Protein AF-A0A2K0WFS9-F1 (afdb_monomer)

Organism: Gibberella nygamai (NCBI:txid42673)

InterPro domains:
  IPR007568 RTA-like protein [PF04479] (52-104)
  IPR007568 RTA-like protein [PTHR31465] (10-104)

pLDDT: mean 75.79, std 12.0, range [36.53, 90.5]

Structure (mmCIF, N/CA/C/O backbone):
data_AF-A0A2K0WFS9-F1
#
_entry.id   AF-A0A2K0WFS9-F1
#
loop_
_atom_site.group_PDB
_atom_site.id
_atom_site.type_symbol
_atom_site.label_atom_id
_atom_site.label_alt_id
_atom_site.label_comp_id
_atom_site.label_asym_id
_atom_site.label_entity_id
_atom_site.label_seq_id
_atom_site.pdbx_PDB_ins_code
_atom_site.Cartn_x
_atom_site.Cartn_y
_atom_site.Cartn_z
_atom_site.occupancy
_atom_site.B_iso_or_equiv
_atom_site.auth_seq_id
_atom_site.auth_comp_id
_atom_site.auth_asym_id
_atom_site.auth_atom_id
_atom_site.pdbx_PDB_model_num
ATOM 1 N N . MET A 1 1 ? 27.603 10.281 -5.005 1.00 36.53 1 MET A N 1
ATOM 2 C CA . MET A 1 1 ? 26.957 8.985 -4.703 1.00 36.53 1 MET A CA 1
ATOM 3 C C . MET A 1 1 ? 25.705 8.880 -5.570 1.00 36.53 1 MET A C 1
ATOM 5 O O . MET A 1 1 ? 24.614 9.203 -5.125 1.00 36.53 1 MET A O 1
ATOM 9 N N . GLY A 1 2 ? 25.901 8.609 -6.865 1.00 46.25 2 GLY A N 1
ATOM 10 C CA . GLY A 1 2 ? 24.849 8.648 -7.883 1.00 46.25 2 GLY A CA 1
ATOM 11 C C . GLY A 1 2 ? 24.326 7.247 -8.163 1.00 46.25 2 GLY A C 1
ATOM 12 O O . GLY A 1 2 ? 25.081 6.400 -8.623 1.00 46.25 2 GLY A O 1
ATOM 13 N N . LEU A 1 3 ? 23.038 7.015 -7.910 1.00 53.56 3 LEU A N 1
ATOM 14 C CA . LEU A 1 3 ? 22.329 5.773 -8.267 1.00 53.56 3 LEU A CA 1
ATOM 15 C C . LEU A 1 3 ? 22.052 5.656 -9.777 1.00 53.56 3 LEU A C 1
ATOM 17 O O . LEU A 1 3 ? 21.274 4.817 -10.211 1.00 53.56 3 LEU A O 1
ATOM 21 N N . VAL A 1 4 ? 22.655 6.541 -10.565 1.00 55.31 4 VAL A N 1
ATOM 22 C CA . VAL A 1 4 ? 22.454 6.687 -11.997 1.00 55.31 4 VAL A CA 1
ATOM 23 C C . VAL A 1 4 ? 23.822 6.511 -1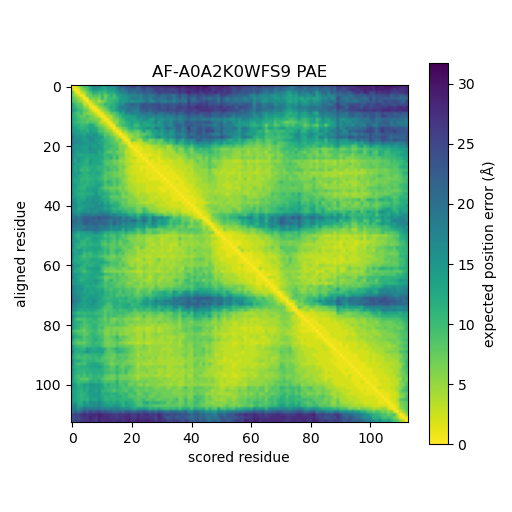2.635 1.00 55.31 4 VAL A C 1
ATOM 25 O O . VAL A 1 4 ? 24.716 7.332 -12.419 1.00 55.31 4 VAL A O 1
ATOM 28 N N . GLN A 1 5 ? 24.007 5.400 -13.342 1.00 58.44 5 GLN A N 1
ATOM 29 C CA . GLN A 1 5 ? 25.212 5.159 -14.129 1.00 58.44 5 GLN A CA 1
ATOM 30 C C . GLN A 1 5 ? 24.981 5.746 -15.522 1.00 58.44 5 GLN A C 1
ATOM 32 O O . GLN A 1 5 ? 23.951 5.497 -16.154 1.00 58.44 5 GLN A O 1
ATOM 37 N N . PHE A 1 6 ? 25.916 6.581 -15.965 1.00 56.94 6 PHE A N 1
ATOM 38 C CA . PHE A 1 6 ? 25.925 7.132 -17.313 1.00 56.94 6 PHE A CA 1
ATOM 39 C C . PHE A 1 6 ? 26.895 6.289 -18.131 1.00 56.94 6 PHE A C 1
ATOM 41 O O . PHE A 1 6 ? 28.104 6.388 -17.937 1.00 56.94 6 PHE A O 1
ATOM 48 N N . GLU A 1 7 ? 26.363 5.452 -19.014 1.00 56.84 7 GLU A N 1
ATOM 49 C CA . GLU A 1 7 ? 27.151 4.652 -19.952 1.00 56.84 7 GLU A CA 1
ATOM 50 C C . GLU A 1 7 ? 26.752 5.096 -21.367 1.00 56.84 7 GLU A C 1
ATOM 52 O O . GLU A 1 7 ? 25.561 5.175 -21.682 1.00 56.84 7 GLU A O 1
ATOM 57 N N . ASP A 1 8 ? 27.729 5.516 -22.178 1.00 55.31 8 ASP A N 1
ATOM 58 C CA . ASP A 1 8 ? 27.556 5.967 -23.572 1.00 55.31 8 ASP A CA 1
ATOM 59 C C . ASP A 1 8 ? 26.381 6.941 -23.819 1.00 55.31 8 ASP A C 1
ATOM 61 O O . ASP A 1 8 ? 25.540 6.753 -24.702 1.00 55.31 8 ASP A O 1
ATOM 65 N N . GLY A 1 9 ? 26.286 8.001 -23.006 1.00 57.31 9 GLY A N 1
ATOM 66 C CA . GLY A 1 9 ? 25.278 9.059 -23.177 1.00 57.31 9 GLY A CA 1
ATOM 67 C C . GLY A 1 9 ? 23.834 8.631 -22.879 1.00 57.31 9 GLY A C 1
ATOM 68 O O . GLY A 1 9 ? 22.904 9.395 -23.148 1.00 57.31 9 GLY A O 1
ATOM 69 N N . LYS A 1 10 ? 23.626 7.435 -22.310 1.00 53.91 10 LYS A N 1
ATOM 70 C CA . LYS A 1 10 ? 22.319 6.922 -21.883 1.00 53.91 10 LYS A CA 1
ATOM 71 C C . LYS A 1 10 ? 22.262 6.784 -20.365 1.00 53.91 10 LYS A C 1
ATOM 73 O O . LYS A 1 10 ? 23.238 6.443 -19.701 1.00 53.91 10 LYS A O 1
ATOM 78 N N . VAL A 1 11 ? 21.091 7.093 -19.816 1.00 57.53 11 VAL A N 1
ATOM 79 C CA . VAL A 1 11 ? 20.832 7.073 -18.376 1.00 57.53 11 VAL A CA 1
ATOM 80 C C . VAL A 1 11 ? 20.343 5.676 -17.989 1.00 57.53 11 VAL A C 1
ATOM 82 O O . VAL A 1 11 ? 19.177 5.352 -18.207 1.00 57.53 11 VAL A O 1
ATOM 85 N N . LEU A 1 12 ? 21.228 4.843 -17.433 1.00 57.34 12 LEU A N 1
ATOM 86 C CA . LEU A 1 12 ? 20.870 3.518 -16.925 1.00 57.34 12 LEU A CA 1
ATOM 87 C C . LEU A 1 12 ? 20.327 3.640 -15.497 1.00 57.34 12 LEU A C 1
ATOM 89 O O . LEU A 1 12 ? 21.067 3.869 -14.540 1.00 57.34 12 LEU A O 1
ATOM 93 N N . TYR A 1 13 ? 19.009 3.474 -15.364 1.00 61.12 13 TYR A N 1
ATOM 94 C CA . TYR A 1 13 ? 18.317 3.439 -14.070 1.00 61.12 13 TYR A CA 1
ATOM 95 C C . TYR A 1 13 ? 18.371 2.057 -13.398 1.00 61.12 13 TYR A C 1
ATOM 97 O O . TYR A 1 13 ? 18.151 1.954 -12.194 1.00 61.12 13 TYR A O 1
ATOM 105 N N . TYR A 1 14 ? 18.659 0.999 -14.162 1.00 59.34 14 TYR A N 1
ATOM 106 C CA . TYR A 1 14 ? 18.756 -0.379 -13.677 1.00 59.34 14 TYR A CA 1
ATOM 107 C C . TYR A 1 14 ? 20.064 -1.024 -14.175 1.00 59.34 14 TYR A C 1
ATOM 109 O O . TYR A 1 14 ? 20.185 -1.264 -15.373 1.00 59.34 14 TYR A O 1
ATOM 117 N N . PRO A 1 15 ? 21.028 -1.349 -13.291 1.00 56.97 15 PRO A N 1
ATOM 118 C CA . PRO A 1 15 ? 22.253 -2.077 -13.655 1.00 56.97 15 PRO A CA 1
ATOM 119 C C . PRO A 1 15 ? 22.059 -3.593 -13.874 1.00 56.97 15 PRO A C 1
ATOM 121 O O . PRO A 1 15 ? 23.032 -4.342 -13.909 1.00 56.97 15 PRO A O 1
ATOM 124 N N . TYR A 1 16 ? 20.818 -4.083 -13.954 1.00 56.66 16 TYR A N 1
ATOM 125 C CA . TYR A 1 16 ? 20.496 -5.514 -13.993 1.00 56.66 16 TYR A CA 1
ATOM 126 C C . TYR A 1 16 ? 19.243 -5.744 -14.839 1.00 56.66 16 TYR A C 1
ATOM 128 O O . TYR A 1 16 ? 18.328 -4.926 -14.807 1.00 56.66 16 TYR A O 1
ATOM 136 N N . THR A 1 17 ? 19.165 -6.874 -15.545 1.00 58.06 17 THR A N 1
ATOM 137 C CA . THR A 1 17 ? 17.936 -7.324 -16.215 1.00 58.06 17 THR A CA 1
ATOM 138 C C . THR A 1 17 ? 16.958 -7.857 -15.160 1.00 58.06 17 THR A C 1
ATOM 140 O O . THR A 1 17 ? 17.222 -8.920 -14.586 1.00 58.06 17 THR A O 1
ATOM 143 N N . PRO A 1 18 ? 15.860 -7.150 -14.840 1.00 62.19 18 PRO A N 1
ATOM 144 C CA . PRO A 1 18 ? 14.922 -7.613 -13.824 1.00 62.19 18 PRO A CA 1
ATOM 145 C C . PRO A 1 18 ? 14.249 -8.922 -14.263 1.00 62.19 18 PRO A C 1
ATOM 147 O O . PRO A 1 18 ? 13.814 -9.065 -15.406 1.00 62.19 18 PRO A O 1
ATOM 150 N N . SER A 1 19 ? 14.174 -9.890 -13.345 1.00 69.44 19 SER A N 1
ATOM 151 C CA . SER A 1 19 ? 13.452 -11.145 -13.569 1.00 69.44 19 SER A CA 1
ATOM 152 C C . SER A 1 19 ? 11.952 -10.895 -13.457 1.00 69.44 19 SER A C 1
ATOM 154 O O . SER A 1 19 ? 11.414 -10.756 -12.356 1.00 69.44 19 SER A O 1
ATOM 156 N N . SER A 1 20 ? 11.275 -10.884 -14.603 1.00 69.38 20 SER A N 1
ATOM 157 C CA . SER A 1 20 ? 9.826 -10.690 -14.695 1.00 69.38 20 SER A CA 1
ATOM 158 C C . SER A 1 20 ? 9.045 -11.697 -13.843 1.00 69.38 20 SER A C 1
ATOM 160 O O . SER A 1 20 ? 8.041 -11.341 -13.230 1.00 69.38 20 SER A O 1
ATOM 162 N N . ALA A 1 21 ? 9.531 -12.937 -13.728 1.00 76.25 21 ALA A N 1
ATOM 163 C CA . ALA A 1 21 ? 8.890 -13.987 -12.938 1.00 76.25 21 ALA A CA 1
ATOM 164 C C . ALA A 1 21 ? 8.818 -13.654 -11.436 1.00 76.25 21 ALA A C 1
ATOM 166 O O . ALA A 1 21 ? 7.796 -13.906 -10.796 1.00 76.25 21 ALA A O 1
ATOM 167 N N . ALA A 1 22 ? 9.875 -13.059 -10.873 1.00 75.50 22 ALA A N 1
ATOM 168 C CA . ALA A 1 22 ? 9.891 -12.669 -9.465 1.00 75.50 22 ALA A CA 1
ATOM 169 C C . ALA A 1 22 ? 8.924 -11.505 -9.202 1.00 75.50 22 ALA A C 1
ATOM 171 O O . ALA A 1 22 ? 8.182 -11.528 -8.220 1.00 75.50 22 ALA A O 1
ATOM 172 N N . ASP A 1 23 ? 8.885 -10.524 -10.105 1.00 75.00 23 ASP A N 1
ATOM 173 C CA . ASP A 1 23 ? 8.046 -9.332 -9.963 1.00 75.00 23 ASP A CA 1
ATOM 174 C C . ASP A 1 23 ? 6.550 -9.688 -9.959 1.00 75.00 23 ASP A C 1
ATOM 176 O O . ASP A 1 23 ? 5.807 -9.237 -9.083 1.00 75.00 23 ASP A O 1
ATOM 180 N N . TYR A 1 24 ? 6.113 -10.571 -10.866 1.00 78.75 24 TYR A N 1
ATO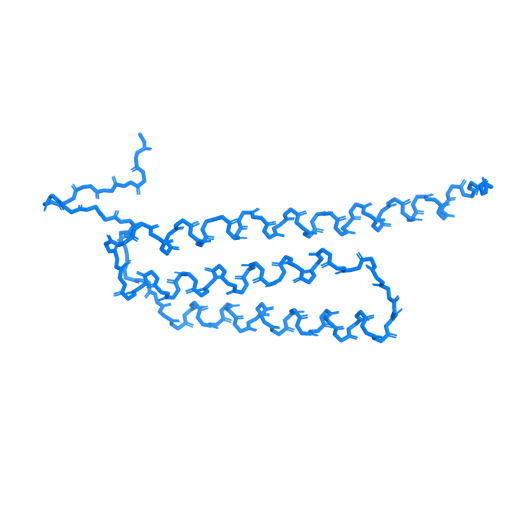M 181 C CA . TYR A 1 24 ? 4.737 -11.079 -10.877 1.00 78.75 24 TYR A CA 1
ATOM 182 C C . TYR A 1 24 ? 4.413 -11.948 -9.655 1.00 78.75 24 TYR A C 1
ATOM 184 O O . TYR A 1 24 ? 3.290 -11.889 -9.150 1.00 78.75 24 TYR A O 1
ATOM 192 N N . GLY A 1 25 ? 5.383 -12.719 -9.149 1.00 85.44 25 GLY A N 1
ATOM 193 C CA . GLY A 1 25 ? 5.214 -13.522 -7.937 1.00 85.44 25 GLY A CA 1
ATOM 194 C C . GLY A 1 25 ? 4.914 -12.659 -6.710 1.00 85.44 25 GLY A C 1
ATOM 195 O O . GLY A 1 25 ? 3.921 -12.885 -6.016 1.00 85.44 25 GLY A O 1
ATOM 196 N N . PHE A 1 26 ? 5.716 -11.617 -6.477 1.00 80.44 26 PHE A N 1
ATOM 197 C CA . PHE A 1 26 ? 5.470 -10.683 -5.376 1.00 80.44 26 PHE A CA 1
ATOM 198 C C . PHE A 1 26 ? 4.173 -9.892 -5.572 1.00 80.44 26 PHE A C 1
ATOM 200 O O . PHE A 1 26 ? 3.393 -9.773 -4.626 1.00 80.44 26 PHE A O 1
ATOM 207 N N . MET A 1 27 ? 3.883 -9.432 -6.794 1.00 85.00 27 MET A N 1
ATOM 208 C CA . MET A 1 27 ? 2.614 -8.770 -7.116 1.00 85.00 27 MET A CA 1
ATOM 209 C C . MET A 1 27 ? 1.404 -9.646 -6.749 1.00 85.00 27 MET A C 1
ATOM 211 O O . MET A 1 27 ? 0.457 -9.155 -6.136 1.00 85.00 27 MET A O 1
ATOM 215 N N . ALA A 1 28 ? 1.441 -10.945 -7.068 1.00 85.62 28 ALA A N 1
ATOM 216 C CA . ALA A 1 28 ? 0.369 -11.880 -6.733 1.00 85.62 28 ALA A CA 1
ATOM 217 C C . ALA A 1 28 ? 0.205 -12.053 -5.215 1.00 85.62 28 ALA A C 1
ATOM 219 O O . ALA A 1 28 ? -0.917 -11.992 -4.710 1.00 85.62 28 ALA A O 1
ATOM 220 N N . CYS A 1 29 ? 1.302 -12.198 -4.466 1.00 86.44 29 CYS A N 1
ATOM 221 C CA . CYS A 1 29 ? 1.261 -12.289 -3.003 1.00 86.44 29 CYS A CA 1
ATOM 222 C C . CYS A 1 29 ? 0.625 -11.045 -2.359 1.00 86.44 29 CYS A C 1
ATOM 224 O O . CYS A 1 29 ? -0.224 -11.170 -1.468 1.00 86.44 29 CYS A O 1
ATOM 226 N N . PHE A 1 30 ? 0.983 -9.845 -2.828 1.00 84.19 30 PHE A N 1
ATOM 227 C CA . PHE A 1 30 ? 0.402 -8.593 -2.334 1.00 84.19 30 PHE A CA 1
ATOM 228 C C . PHE A 1 30 ? -1.066 -8.427 -2.733 1.00 84.19 30 PHE A C 1
ATOM 230 O O . PHE A 1 30 ? -1.881 -8.015 -1.902 1.00 84.19 30 PHE A O 1
ATOM 237 N N . ALA A 1 31 ? -1.441 -8.831 -3.948 1.00 85.31 31 ALA A N 1
ATOM 238 C CA . ALA A 1 31 ? -2.831 -8.832 -4.389 1.00 85.31 31 ALA A CA 1
ATOM 239 C C . ALA A 1 31 ? -3.697 -9.778 -3.538 1.00 85.31 31 ALA A C 1
ATOM 241 O O . ALA A 1 31 ? -4.751 -9.373 -3.048 1.00 85.31 31 ALA A O 1
ATOM 242 N N . ILE A 1 32 ? -3.229 -11.007 -3.281 1.00 88.25 32 ILE A N 1
ATOM 243 C CA . ILE A 1 32 ? -3.924 -11.979 -2.420 1.00 88.25 32 ILE A CA 1
ATOM 244 C C . ILE A 1 32 ? -4.076 -11.418 -1.005 1.00 88.25 32 ILE A C 1
ATOM 246 O O . ILE A 1 32 ? -5.176 -11.424 -0.450 1.00 88.25 32 ILE A O 1
ATOM 250 N N . THR A 1 33 ? -2.999 -10.871 -0.439 1.00 86.12 33 THR A N 1
ATOM 251 C CA . THR A 1 33 ? -3.020 -10.279 0.905 1.00 86.12 33 THR A CA 1
ATOM 252 C C . THR A 1 33 ? -4.018 -9.122 0.987 1.00 86.12 33 THR A C 1
ATOM 254 O O . THR A 1 33 ? -4.790 -9.040 1.946 1.00 86.12 33 THR A O 1
ATOM 257 N N . THR A 1 34 ? -4.071 -8.264 -0.035 1.00 84.88 34 THR A N 1
ATOM 258 C CA . THR A 1 34 ? -5.025 -7.148 -0.124 1.00 84.88 34 THR A CA 1
ATOM 259 C C . THR A 1 34 ? -6.465 -7.655 -0.216 1.00 84.88 34 THR A C 1
ATOM 261 O O . THR A 1 34 ? -7.323 -7.196 0.538 1.00 84.88 34 THR A O 1
ATOM 264 N N . CYS A 1 35 ? -6.732 -8.665 -1.049 1.00 86.19 35 CYS A N 1
ATOM 265 C CA . CYS A 1 35 ? -8.042 -9.315 -1.143 1.00 86.19 35 CYS A CA 1
ATOM 266 C C . CYS A 1 35 ? -8.488 -9.914 0.197 1.00 86.19 35 CYS A C 1
ATOM 268 O O . CYS A 1 35 ? -9.616 -9.676 0.630 1.00 86.19 35 CYS A O 1
ATOM 270 N N . MET A 1 36 ? -7.604 -10.626 0.905 1.00 85.50 36 MET A N 1
ATOM 271 C CA . MET A 1 36 ? -7.914 -11.161 2.236 1.00 85.50 36 MET A CA 1
ATOM 272 C C . MET A 1 36 ? -8.281 -10.045 3.225 1.00 85.50 36 MET A C 1
ATOM 274 O O . MET A 1 36 ? -9.229 -10.195 3.999 1.00 85.50 36 MET A O 1
ATOM 278 N N . HIS A 1 37 ? -7.586 -8.904 3.181 1.00 83.81 37 HIS A N 1
ATOM 279 C CA . HIS A 1 37 ? -7.907 -7.749 4.022 1.00 83.81 37 HIS A CA 1
ATOM 280 C C . HIS A 1 37 ? -9.244 -7.102 3.647 1.00 83.81 37 HIS A C 1
ATOM 282 O O . HIS A 1 37 ? -10.024 -6.774 4.542 1.00 83.81 37 HIS A O 1
ATOM 288 N N . ILE A 1 38 ? -9.561 -6.980 2.355 1.00 83.00 38 ILE A N 1
ATOM 289 C CA . ILE A 1 38 ? -10.863 -6.482 1.888 1.00 83.00 38 ILE A CA 1
ATOM 290 C C . ILE A 1 38 ? -11.990 -7.375 2.420 1.00 83.00 38 ILE A C 1
ATOM 292 O O . ILE A 1 38 ? -12.934 -6.871 3.032 1.00 83.00 38 ILE A O 1
ATOM 296 N N . VAL A 1 39 ? -11.859 -8.698 2.282 1.00 82.38 39 VAL A N 1
ATOM 297 C CA . VAL A 1 39 ? -12.842 -9.667 2.796 1.00 82.38 39 VAL A CA 1
ATOM 298 C C . VAL A 1 39 ? -13.018 -9.512 4.311 1.00 82.38 39 VAL A C 1
ATOM 300 O O . VAL A 1 39 ? -14.144 -9.414 4.802 1.00 82.38 39 VAL A O 1
ATOM 303 N N . ARG A 1 40 ? -11.921 -9.394 5.070 1.00 77.56 40 ARG A N 1
ATOM 304 C CA . ARG A 1 40 ? -11.958 -9.174 6.529 1.00 77.56 40 ARG A CA 1
ATOM 305 C C . ARG A 1 40 ? -12.663 -7.869 6.910 1.00 77.56 40 ARG A C 1
ATOM 307 O O . ARG A 1 40 ? -13.416 -7.855 7.887 1.00 77.56 40 ARG A O 1
ATOM 314 N N . VAL A 1 41 ? -12.449 -6.783 6.164 1.00 80.75 41 VAL A N 1
ATOM 315 C CA . VAL A 1 41 ? -13.095 -5.482 6.411 1.00 80.75 41 VAL A CA 1
ATOM 316 C C . VAL A 1 41 ? -14.593 -5.547 6.152 1.00 80.75 41 VAL A C 1
ATOM 318 O O . VAL A 1 41 ? -15.365 -5.052 6.977 1.00 80.75 41 VAL A O 1
ATOM 321 N N . VAL A 1 42 ? -15.000 -6.181 5.050 1.00 76.50 42 VAL A N 1
ATOM 322 C CA . VAL A 1 42 ? -16.412 -6.342 4.680 1.00 76.50 42 VAL A CA 1
ATOM 323 C C . VAL A 1 42 ? -17.146 -7.191 5.718 1.00 76.50 42 VAL A C 1
ATOM 325 O O . VAL A 1 42 ? -18.202 -6.782 6.198 1.00 76.50 42 VAL A O 1
ATOM 328 N N . LEU A 1 43 ? -16.554 -8.311 6.145 1.00 73.75 43 LEU A N 1
ATOM 329 C CA . LEU A 1 43 ? -17.158 -9.208 7.136 1.00 73.75 43 LEU A CA 1
ATOM 330 C C . LEU A 1 43 ? -17.212 -8.595 8.544 1.00 73.75 43 LEU A C 1
ATOM 332 O O . LEU A 1 43 ? -18.220 -8.708 9.234 1.00 73.75 43 LEU A O 1
ATOM 336 N N . THR A 1 44 ? -16.154 -7.906 8.981 1.00 71.81 44 THR A N 1
ATOM 337 C CA . THR A 1 44 ? -16.064 -7.385 10.363 1.00 71.81 44 THR A CA 1
ATOM 338 C C . THR A 1 44 ? -16.659 -5.971 10.504 1.00 71.81 44 THR A C 1
ATOM 340 O O . THR A 1 44 ? -16.715 -5.428 11.609 1.00 71.81 44 THR A O 1
ATOM 343 N N . LYS A 1 45 ? -17.055 -5.324 9.392 1.00 67.06 45 LYS A N 1
ATOM 344 C CA . LYS A 1 45 ? -17.506 -3.915 9.308 1.00 67.06 45 LYS A CA 1
ATOM 345 C C . LYS A 1 45 ? -16.585 -2.911 10.026 1.00 67.06 45 LYS A C 1
ATOM 347 O O . LYS A 1 45 ? -17.004 -1.825 10.433 1.00 67.06 45 LYS A O 1
ATOM 352 N N . ARG A 1 46 ? -15.299 -3.237 10.196 1.00 65.75 46 ARG A N 1
ATOM 353 C CA . ARG A 1 46 ? -14.318 -2.354 10.843 1.00 65.75 46 ARG A CA 1
ATOM 354 C C . ARG A 1 46 ? -13.715 -1.419 9.794 1.00 65.75 46 ARG A C 1
ATOM 356 O O . ARG A 1 46 ? -12.664 -1.703 9.233 1.00 65.75 46 ARG A O 1
ATOM 363 N N . ARG A 1 47 ? -14.340 -0.250 9.606 1.00 65.50 47 ARG A N 1
ATOM 364 C CA . ARG A 1 47 ? -13.862 0.872 8.760 1.00 65.50 47 ARG A CA 1
ATOM 365 C C . ARG A 1 47 ? -12.439 1.377 9.092 1.00 65.50 47 ARG A C 1
ATOM 367 O O . ARG A 1 47 ? -11.909 2.210 8.379 1.00 65.50 47 ARG A O 1
ATOM 374 N N . PHE A 1 48 ? -11.814 0.896 10.165 1.00 65.69 48 PHE A N 1
ATOM 375 C CA . PHE A 1 48 ? -10.487 1.330 10.621 1.00 65.69 48 PHE A CA 1
ATOM 376 C C . PHE A 1 48 ? -9.328 0.722 9.816 1.00 65.69 48 PHE A C 1
ATOM 378 O O . PHE A 1 48 ? -8.208 1.201 9.918 1.00 65.69 48 PHE A O 1
ATOM 385 N N . PHE A 1 49 ? -9.592 -0.304 9.006 1.00 72.31 49 PHE A N 1
ATOM 386 C CA . PHE A 1 49 ? -8.582 -1.009 8.206 1.00 72.31 49 PHE A CA 1
ATOM 387 C C . PHE A 1 49 ? -8.393 -0.435 6.787 1.00 72.31 49 PHE A C 1
ATOM 389 O O . PHE A 1 49 ? -7.704 -1.031 5.966 1.00 72.31 49 PHE A O 1
ATOM 396 N N . ILE A 1 50 ? -8.995 0.720 6.484 1.00 78.56 50 ILE A N 1
ATOM 397 C CA . ILE A 1 50 ? -8.866 1.385 5.175 1.00 78.56 50 ILE A CA 1
ATOM 398 C C . ILE A 1 50 ? -7.399 1.704 4.813 1.00 78.56 50 ILE A C 1
ATOM 400 O O . ILE A 1 50 ? -7.028 1.426 3.672 1.00 78.56 50 ILE A O 1
ATOM 404 N N . PRO A 1 51 ? -6.539 2.211 5.728 1.00 83.00 51 PRO A N 1
ATOM 405 C CA . PRO A 1 51 ? -5.146 2.500 5.384 1.00 83.00 51 PRO A CA 1
ATOM 406 C C . PRO A 1 51 ? -4.380 1.231 4.990 1.00 83.00 51 PRO A C 1
ATOM 408 O O . PRO A 1 51 ? -3.623 1.252 4.032 1.00 83.00 51 PRO A O 1
ATOM 411 N N . MET A 1 52 ? -4.647 0.094 5.638 1.00 83.12 52 MET A N 1
ATOM 412 C CA . MET A 1 52 ? -4.046 -1.196 5.278 1.00 83.12 52 MET A CA 1
ATOM 413 C C . MET A 1 52 ? -4.349 -1.605 3.827 1.00 83.12 52 MET A C 1
ATOM 415 O O . MET A 1 52 ? -3.460 -2.065 3.117 1.00 83.12 52 MET A O 1
ATOM 419 N N . ILE A 1 53 ? -5.596 -1.420 3.374 1.00 83.44 53 ILE A N 1
ATOM 420 C CA . ILE A 1 53 ? -5.988 -1.714 1.985 1.00 83.44 53 ILE A CA 1
ATOM 421 C C . ILE A 1 53 ? -5.248 -0.777 1.026 1.00 83.44 53 ILE A C 1
ATOM 423 O O . ILE A 1 53 ? -4.749 -1.222 -0.003 1.00 83.44 53 ILE A O 1
ATOM 427 N N . LEU A 1 54 ? -5.137 0.504 1.382 1.00 85.19 54 LEU A N 1
ATOM 428 C CA . LEU A 1 54 ? -4.422 1.488 0.575 1.00 85.19 54 LEU A CA 1
ATOM 429 C C . LEU A 1 54 ? -2.924 1.159 0.460 1.00 85.19 54 LEU A C 1
ATOM 431 O O . LEU A 1 54 ? -2.376 1.235 -0.635 1.00 85.19 54 LEU A O 1
ATOM 435 N N . GLY A 1 55 ? -2.292 0.707 1.549 1.00 85.06 55 GLY A N 1
ATOM 436 C CA . GLY A 1 55 ? -0.912 0.212 1.542 1.00 85.06 55 GLY A CA 1
ATOM 437 C C . GLY A 1 55 ? -0.719 -0.989 0.612 1.00 85.06 55 GLY A C 1
ATOM 438 O O . GLY A 1 55 ? 0.160 -0.958 -0.244 1.00 85.06 55 GLY A O 1
ATOM 439 N N . GLY A 1 56 ? -1.601 -1.993 0.688 1.00 83.50 56 GLY A N 1
ATOM 440 C CA . GLY A 1 56 ? -1.540 -3.174 -0.185 1.00 83.50 56 GLY A CA 1
ATOM 441 C C . GLY A 1 56 ? -1.750 -2.861 -1.674 1.00 83.50 56 GLY A C 1
ATOM 442 O O . GLY A 1 56 ? -1.096 -3.450 -2.541 1.00 83.50 56 GLY A O 1
ATOM 443 N N . ILE A 1 57 ? -2.603 -1.878 -1.985 1.00 85.25 57 ILE A N 1
ATOM 444 C CA . ILE A 1 57 ? -2.760 -1.352 -3.348 1.00 85.25 57 ILE A CA 1
ATOM 445 C C . ILE A 1 57 ? -1.458 -0.682 -3.808 1.00 85.25 57 ILE A C 1
ATOM 447 O O . ILE A 1 57 ? -0.977 -0.988 -4.900 1.00 85.25 57 ILE A O 1
ATOM 451 N N . CYS A 1 58 ? -0.858 0.184 -2.982 1.00 85.12 58 CYS A N 1
ATOM 452 C CA . CYS A 1 58 ? 0.420 0.826 -3.295 1.00 85.12 58 CYS A CA 1
ATOM 453 C C . CYS A 1 58 ? 1.524 -0.203 -3.570 1.00 85.12 58 CYS A C 1
ATOM 455 O O . CYS A 1 58 ? 2.217 -0.082 -4.575 1.00 85.12 58 CYS A O 1
ATOM 457 N N . GLU A 1 59 ? 1.656 -1.252 -2.758 1.00 84.69 59 GLU A N 1
ATOM 458 C CA . GLU A 1 59 ? 2.645 -2.310 -3.002 1.00 84.69 59 GLU A CA 1
ATOM 459 C C . GLU A 1 59 ? 2.386 -3.058 -4.316 1.00 84.69 59 GLU A C 1
ATOM 461 O O . GLU A 1 59 ? 3.306 -3.225 -5.118 1.00 84.69 59 GLU A O 1
ATOM 466 N N . THR A 1 60 ? 1.132 -3.416 -4.606 1.00 83.88 60 THR A N 1
ATOM 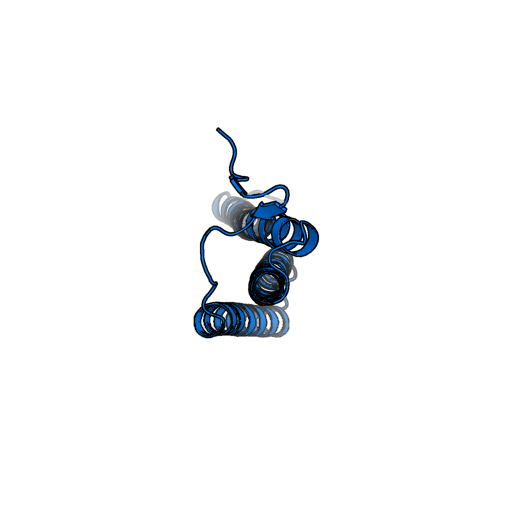467 C CA . THR A 1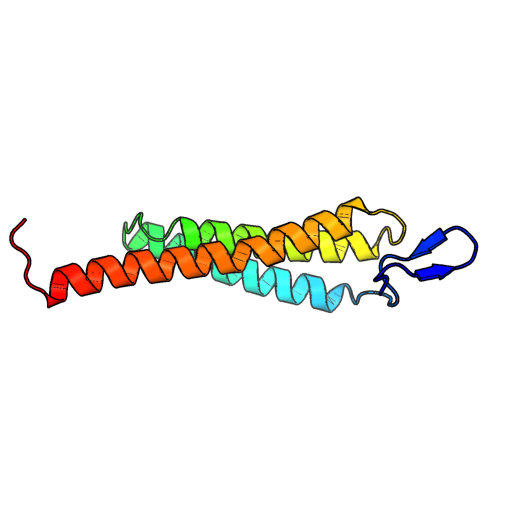 60 ? 0.767 -4.106 -5.857 1.00 83.88 60 THR A CA 1
ATOM 468 C C . THR A 1 60 ? 1.130 -3.267 -7.090 1.00 83.88 60 THR A C 1
ATOM 470 O O . THR A 1 60 ? 1.759 -3.766 -8.026 1.00 83.88 60 THR A O 1
ATOM 473 N N . PHE A 1 61 ? 0.803 -1.970 -7.083 1.00 83.50 61 PHE A N 1
ATOM 474 C CA . PHE A 1 61 ? 1.167 -1.058 -8.171 1.00 83.50 61 PHE A CA 1
ATOM 475 C C . PHE A 1 61 ? 2.675 -0.748 -8.214 1.00 83.50 61 PHE A C 1
ATOM 477 O O . PHE A 1 61 ? 3.215 -0.497 -9.291 1.00 83.50 61 PHE A O 1
ATOM 484 N N . GLY A 1 62 ? 3.381 -0.809 -7.081 1.00 82.12 62 GLY A N 1
ATOM 485 C CA . GLY A 1 62 ? 4.837 -0.670 -7.024 1.00 82.12 62 GLY A CA 1
ATOM 486 C C . GLY A 1 62 ? 5.550 -1.811 -7.755 1.00 82.12 62 GLY A C 1
ATOM 487 O O . GLY A 1 62 ? 6.446 -1.560 -8.564 1.00 82.12 62 GLY A O 1
ATOM 488 N N . TYR A 1 63 ? 5.101 -3.056 -7.553 1.00 79.69 63 TYR A N 1
ATOM 489 C CA . TYR A 1 63 ? 5.604 -4.220 -8.295 1.00 79.69 63 TYR A CA 1
ATOM 490 C C . TYR A 1 63 ? 5.190 -4.209 -9.771 1.00 79.69 63 TYR A C 1
ATOM 492 O O . TYR A 1 63 ? 5.977 -4.619 -10.623 1.00 79.69 63 TYR A O 1
ATOM 500 N N . TYR A 1 64 ? 4.020 -3.655 -10.107 1.00 79.31 64 TYR A N 1
ATOM 501 C CA . TYR A 1 64 ? 3.659 -3.386 -11.503 1.00 79.31 64 TYR A CA 1
ATOM 502 C C . TYR A 1 64 ? 4.625 -2.386 -12.164 1.00 79.31 64 TYR A C 1
ATOM 504 O O . TYR A 1 64 ? 5.098 -2.618 -13.276 1.00 79.31 64 TYR A O 1
ATOM 512 N N . GLY A 1 65 ? 4.983 -1.305 -11.461 1.00 77.88 65 GLY A N 1
ATOM 513 C CA . GLY A 1 65 ? 5.997 -0.347 -11.910 1.00 77.88 65 GLY A CA 1
ATOM 514 C C . GLY A 1 65 ? 7.358 -0.996 -12.167 1.00 77.88 65 GLY A C 1
ATOM 515 O O . GLY A 1 65 ? 8.015 -0.670 -13.154 1.00 77.88 65 GLY A O 1
ATOM 516 N N . ARG A 1 66 ? 7.741 -1.970 -11.333 1.00 73.50 66 ARG A N 1
ATOM 517 C CA . ARG A 1 66 ? 8.967 -2.766 -11.486 1.00 73.50 66 ARG A CA 1
ATOM 518 C C . ARG A 1 66 ? 8.926 -3.686 -12.713 1.00 73.50 66 ARG A C 1
ATOM 520 O O . ARG A 1 66 ? 9.867 -3.677 -13.502 1.00 73.50 66 ARG A O 1
ATOM 527 N N . ALA A 1 67 ? 7.814 -4.390 -12.931 1.00 73.69 67 ALA A N 1
ATOM 528 C CA . ALA A 1 67 ? 7.618 -5.218 -14.123 1.00 73.69 67 ALA A CA 1
ATOM 529 C C . ALA A 1 67 ? 7.650 -4.379 -15.417 1.00 73.69 67 ALA A C 1
ATOM 531 O O . ALA A 1 67 ? 8.213 -4.801 -16.429 1.00 73.69 67 ALA A O 1
ATOM 532 N N . TRP A 1 68 ? 7.102 -3.158 -15.382 1.00 70.88 68 TRP A N 1
ATOM 533 C CA . TRP A 1 68 ? 7.163 -2.219 -16.505 1.00 70.88 68 TRP A CA 1
ATOM 534 C C . TRP A 1 68 ? 8.573 -1.638 -16.711 1.00 70.88 68 TRP A C 1
ATOM 536 O O . TRP A 1 68 ? 9.009 -1.469 -17.852 1.00 70.88 68 TRP A O 1
ATOM 546 N N . ALA A 1 69 ? 9.332 -1.399 -15.635 1.00 66.38 69 ALA A N 1
ATOM 547 C CA . ALA A 1 69 ? 10.732 -0.969 -15.721 1.00 66.38 69 ALA A CA 1
ATOM 548 C C . ALA A 1 69 ? 11.605 -1.971 -16.500 1.00 66.38 69 ALA A C 1
ATOM 550 O O . ALA A 1 69 ? 12.527 -1.559 -17.200 1.00 66.38 69 ALA A O 1
ATOM 551 N N . GLY A 1 70 ? 11.275 -3.267 -16.443 1.00 64.44 70 GLY A N 1
ATOM 552 C CA . GLY A 1 70 ? 11.950 -4.307 -17.223 1.00 64.44 70 GLY A CA 1
ATOM 553 C C . GLY A 1 70 ? 11.739 -4.223 -18.736 1.00 64.44 70 GLY A C 1
ATOM 554 O O . GLY A 1 70 ? 12.580 -4.705 -19.488 1.00 64.44 70 GLY A O 1
ATOM 555 N N . GLN A 1 71 ? 10.656 -3.588 -19.199 1.00 63.19 71 GLN A N 1
ATOM 556 C CA . GLN A 1 71 ? 10.354 -3.448 -20.630 1.00 63.19 71 GLN A CA 1
ATOM 557 C C . GLN A 1 71 ? 10.949 -2.165 -21.236 1.00 63.19 71 GLN A C 1
ATOM 559 O O . GLN A 1 71 ? 11.300 -2.154 -22.414 1.00 63.19 71 GLN A O 1
ATOM 564 N N . LEU A 1 72 ? 11.092 -1.086 -20.450 1.00 61.50 72 LEU A N 1
ATOM 565 C CA . LEU A 1 72 ? 11.708 0.183 -20.874 1.00 61.50 72 LEU A CA 1
ATOM 566 C C . LEU A 1 72 ? 12.763 0.669 -19.848 1.00 61.50 72 LEU A C 1
ATOM 568 O O . LEU A 1 72 ? 12.460 1.537 -19.023 1.00 61.50 72 LEU A O 1
ATOM 572 N N . PRO A 1 73 ? 14.026 0.202 -19.938 1.00 59.47 73 PRO A N 1
ATOM 573 C CA . PRO A 1 73 ? 15.092 0.549 -18.984 1.00 59.47 73 PRO A CA 1
ATOM 574 C C . PRO A 1 73 ? 15.509 2.032 -19.001 1.00 59.47 73 PRO A C 1
ATOM 576 O O . PRO A 1 73 ? 16.068 2.536 -18.031 1.00 59.47 73 PRO 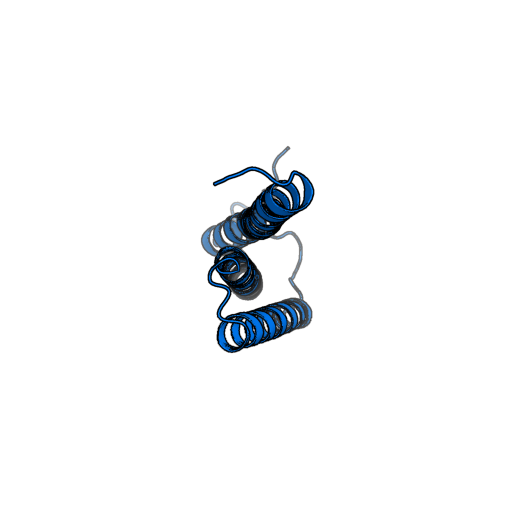A O 1
ATOM 579 N N . ASN A 1 74 ? 15.232 2.739 -20.103 1.00 58.25 74 ASN A N 1
ATOM 580 C CA . ASN A 1 74 ? 15.666 4.122 -20.349 1.00 58.25 74 ASN A CA 1
ATOM 581 C C . ASN A 1 74 ? 14.643 5.194 -19.930 1.00 58.25 74 ASN A C 1
ATOM 583 O O . ASN A 1 74 ? 14.844 6.377 -20.199 1.00 58.25 74 ASN A O 1
ATOM 587 N N . SER A 1 75 ? 13.516 4.811 -19.321 1.00 65.94 75 SER A N 1
ATOM 588 C CA . SER A 1 75 ? 12.500 5.770 -18.873 1.00 65.94 75 SER A CA 1
ATOM 589 C C . SER A 1 75 ? 12.569 5.990 -17.355 1.00 65.94 75 SER A C 1
ATOM 591 O O . SER A 1 75 ? 12.455 5.022 -16.607 1.00 65.94 75 SER A O 1
ATOM 593 N N . PRO A 1 76 ? 12.630 7.245 -16.863 1.00 68.12 76 PRO A N 1
ATOM 594 C CA . PRO A 1 76 ? 12.607 7.534 -15.420 1.00 68.12 76 PRO A CA 1
ATOM 595 C C . PRO A 1 76 ? 11.243 7.267 -14.765 1.00 68.12 76 PRO A C 1
ATOM 597 O O . PRO A 1 76 ? 11.141 7.100 -13.551 1.00 68.12 76 PRO A O 1
ATOM 600 N N . ARG A 1 77 ? 10.176 7.250 -15.572 1.00 73.25 77 ARG A N 1
ATOM 601 C CA . ARG A 1 77 ? 8.777 7.118 -15.137 1.00 73.25 77 ARG A CA 1
ATOM 602 C C . ARG A 1 77 ? 8.502 5.857 -14.295 1.00 73.25 77 ARG A C 1
ATOM 604 O O . ARG A 1 77 ? 8.007 6.016 -13.180 1.00 73.25 77 ARG A O 1
ATOM 611 N N . PRO A 1 78 ? 8.815 4.631 -14.762 1.00 76.88 78 PRO A N 1
ATOM 612 C CA . PRO A 1 78 ? 8.553 3.414 -13.990 1.00 76.88 78 PRO A CA 1
ATOM 613 C C . PRO A 1 78 ? 9.373 3.335 -12.693 1.00 76.88 78 PRO A C 1
ATOM 615 O O . PRO A 1 78 ? 8.853 2.892 -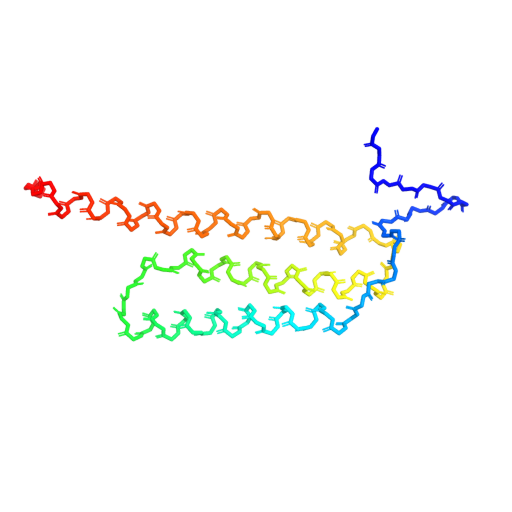11.670 1.00 76.88 78 PRO A O 1
ATOM 618 N N . PHE A 1 79 ? 10.612 3.836 -12.697 1.00 73.75 79 PHE A N 1
ATOM 619 C CA . PHE A 1 79 ? 11.478 3.856 -11.513 1.00 73.75 79 PHE A CA 1
ATOM 620 C C . PHE A 1 79 ? 10.926 4.757 -10.399 1.00 73.75 79 PHE A C 1
ATOM 622 O O . PHE A 1 79 ? 10.833 4.349 -9.241 1.00 73.75 79 PHE A O 1
ATOM 629 N N . MET A 1 80 ? 10.497 5.969 -10.761 1.00 79.94 80 MET A N 1
ATOM 630 C CA . MET A 1 80 ? 9.870 6.912 -9.831 1.00 79.94 80 MET A CA 1
ATOM 631 C C . MET A 1 80 ? 8.565 6.353 -9.252 1.00 79.94 80 MET A C 1
ATOM 633 O O . MET A 1 80 ? 8.329 6.467 -8.050 1.00 79.94 80 MET A O 1
ATOM 637 N N . LEU A 1 81 ? 7.743 5.703 -10.085 1.00 83.56 81 LEU A N 1
ATOM 638 C CA . LEU A 1 81 ? 6.492 5.082 -9.649 1.00 83.56 81 LEU A CA 1
ATOM 639 C C . LEU A 1 81 ? 6.747 3.959 -8.637 1.00 83.56 81 LEU A C 1
ATOM 641 O O . LEU A 1 81 ? 6.132 3.956 -7.574 1.00 83.56 81 LEU A O 1
ATOM 645 N N . GLN A 1 82 ? 7.685 3.051 -8.924 1.00 84.69 82 GLN A N 1
ATOM 646 C CA . GLN A 1 82 ? 8.046 1.969 -8.007 1.00 84.69 82 GLN A CA 1
ATOM 647 C C . GLN A 1 82 ? 8.502 2.514 -6.641 1.00 84.69 82 GLN A C 1
ATOM 649 O O . GLN A 1 82 ? 8.020 2.055 -5.606 1.00 84.69 82 GLN A O 1
ATOM 654 N N . LEU A 1 83 ? 9.410 3.497 -6.632 1.00 85.31 83 LEU A N 1
ATOM 655 C CA . LEU A 1 83 ? 9.968 4.076 -5.405 1.00 85.31 83 LEU A CA 1
ATOM 656 C C . LEU A 1 83 ? 8.920 4.780 -4.550 1.00 85.31 83 LEU A C 1
ATOM 658 O O . LEU A 1 83 ? 8.840 4.522 -3.352 1.00 85.31 83 LEU A O 1
ATOM 662 N N . MET A 1 84 ? 8.113 5.655 -5.153 1.00 87.69 84 MET A N 1
ATOM 663 C CA . MET A 1 84 ? 7.104 6.415 -4.415 1.00 87.69 84 MET A CA 1
ATOM 664 C C . MET A 1 84 ? 6.072 5.482 -3.778 1.00 87.69 84 MET A C 1
ATOM 666 O O . MET A 1 84 ? 5.705 5.663 -2.619 1.00 87.69 84 MET A O 1
ATOM 670 N N . LEU A 1 85 ? 5.636 4.451 -4.504 1.00 87.31 85 LEU A N 1
ATOM 671 C CA . LEU A 1 85 ? 4.617 3.526 -4.017 1.00 87.31 85 LEU A CA 1
ATOM 672 C C . LEU A 1 85 ? 5.136 2.591 -2.921 1.00 87.31 85 LEU A C 1
ATOM 674 O O . LEU A 1 85 ? 4.460 2.435 -1.906 1.00 87.31 85 LEU A O 1
ATOM 678 N N . ILE A 1 86 ? 6.335 2.019 -3.085 1.00 87.38 86 ILE A N 1
ATOM 679 C CA . ILE A 1 86 ? 6.956 1.166 -2.057 1.00 87.38 86 ILE A CA 1
ATOM 680 C C . ILE A 1 86 ? 7.269 1.959 -0.788 1.00 87.38 86 ILE A C 1
ATOM 682 O O . ILE A 1 86 ? 7.179 1.410 0.304 1.00 87.38 86 ILE A O 1
ATOM 686 N N . LEU A 1 87 ? 7.614 3.244 -0.901 1.00 90.19 87 LEU A N 1
ATOM 687 C CA . LEU A 1 87 ? 7.930 4.075 0.261 1.00 90.19 87 LEU A CA 1
ATOM 688 C C . LEU A 1 87 ? 6.671 4.491 1.034 1.00 90.19 87 LEU A C 1
ATOM 690 O O . LEU A 1 87 ? 6.688 4.557 2.261 1.00 90.19 87 LEU A O 1
ATOM 694 N N . VAL A 1 88 ? 5.564 4.730 0.331 1.00 87.94 88 VAL A N 1
ATOM 695 C CA . VAL A 1 88 ? 4.280 5.115 0.932 1.00 87.94 88 VAL A CA 1
ATOM 696 C C . VAL A 1 88 ? 3.550 3.919 1.564 1.00 87.94 88 VAL A C 1
ATOM 698 O O . VAL A 1 88 ? 2.881 4.078 2.587 1.00 87.94 88 VAL A O 1
ATOM 701 N N . ALA A 1 89 ? 3.700 2.714 1.013 1.00 87.50 89 ALA A N 1
ATOM 702 C CA . ALA A 1 89 ? 3.041 1.511 1.519 1.00 87.50 89 ALA A CA 1
ATOM 703 C C . ALA A 1 89 ? 3.270 1.216 3.030 1.00 87.50 89 ALA A C 1
ATOM 705 O O . ALA A 1 89 ? 2.275 1.095 3.758 1.00 87.50 89 ALA A O 1
ATOM 706 N N . PRO A 1 90 ? 4.508 1.201 3.576 1.00 85.94 90 PRO A N 1
ATOM 707 C CA . PRO A 1 90 ? 4.744 0.947 5.000 1.00 85.94 90 PRO A CA 1
ATOM 708 C C . PRO A 1 90 ? 4.190 2.053 5.906 1.00 85.94 90 PRO A C 1
ATOM 710 O O . PRO A 1 90 ? 3.803 1.777 7.041 1.00 85.94 90 PRO A O 1
ATOM 713 N N . VAL A 1 91 ? 4.080 3.294 5.417 1.00 90.50 91 VAL A N 1
ATOM 714 C CA . VAL A 1 91 ? 3.489 4.408 6.181 1.00 90.50 91 VAL A CA 1
ATOM 715 C C . VAL A 1 91 ? 2.017 4.126 6.482 1.00 90.50 91 VAL A C 1
ATOM 717 O O . VAL A 1 91 ? 1.552 4.335 7.606 1.00 90.50 91 VAL A O 1
ATOM 720 N N . PHE A 1 92 ? 1.283 3.587 5.510 1.00 87.56 92 PHE A N 1
ATOM 721 C CA . PHE A 1 92 ? -0.121 3.232 5.693 1.00 87.56 92 PHE A CA 1
ATOM 722 C C . PHE A 1 92 ? -0.328 2.019 6.608 1.00 87.56 92 PHE A C 1
ATOM 724 O O . PHE A 1 92 ? -1.281 1.991 7.401 1.00 87.56 92 PHE A O 1
ATOM 731 N N . VAL A 1 93 ? 0.580 1.041 6.560 1.00 85.25 93 VAL A N 1
ATOM 732 C CA . VAL A 1 93 ? 0.577 -0.087 7.503 1.00 85.25 93 VAL A CA 1
ATOM 733 C C . VAL A 1 93 ? 0.812 0.422 8.929 1.00 85.25 93 VAL A C 1
ATOM 735 O O . VAL A 1 93 ? 0.022 0.119 9.829 1.00 85.25 93 VAL A O 1
ATOM 738 N N . CYS A 1 94 ? 1.810 1.288 9.129 1.00 88.88 94 CYS A N 1
ATOM 739 C CA . CYS A 1 94 ? 2.075 1.939 10.412 1.00 88.88 94 CYS A CA 1
ATOM 740 C C . CYS A 1 94 ? 0.852 2.707 10.929 1.00 88.88 94 CYS A C 1
ATOM 742 O O . CYS A 1 94 ? 0.460 2.531 12.084 1.00 88.88 94 CYS A O 1
ATOM 744 N N . ALA A 1 95 ? 0.191 3.501 10.082 1.00 90.00 95 ALA A N 1
ATOM 745 C CA . ALA A 1 95 ? -1.012 4.239 10.467 1.00 90.00 95 ALA A CA 1
ATOM 746 C C . ALA A 1 95 ? -2.114 3.315 11.026 1.00 90.00 95 ALA A C 1
ATOM 748 O O . ALA A 1 95 ? -2.733 3.628 12.046 1.00 90.00 95 ALA A O 1
ATOM 749 N N . THR A 1 96 ? -2.317 2.141 10.416 1.00 88.06 96 THR A N 1
ATOM 750 C CA . THR A 1 96 ? -3.297 1.145 10.891 1.00 88.06 96 THR A CA 1
ATOM 751 C C . THR A 1 96 ? -2.941 0.613 12.284 1.00 88.06 96 THR A C 1
ATOM 753 O O . THR A 1 96 ? -3.820 0.483 13.147 1.00 88.06 96 THR A O 1
ATOM 756 N N . ILE A 1 97 ? -1.655 0.348 12.541 1.00 87.69 97 ILE A N 1
ATOM 757 C CA . ILE A 1 97 ? -1.163 -0.106 13.851 1.00 87.69 97 ILE A CA 1
ATOM 758 C C . ILE A 1 97 ? -1.388 0.980 14.913 1.00 87.69 97 ILE A C 1
ATOM 760 O O . ILE A 1 97 ? -1.934 0.685 15.977 1.00 87.69 97 ILE A O 1
ATOM 764 N N . TYR A 1 98 ? -1.060 2.241 14.620 1.00 88.75 98 TYR A N 1
ATOM 765 C CA . TYR A 1 98 ? -1.229 3.351 15.568 1.00 88.75 98 TYR A CA 1
ATOM 766 C C . TYR A 1 98 ? -2.690 3.610 15.940 1.00 88.75 98 TYR A C 1
ATOM 768 O O . TYR A 1 98 ? -3.006 3.798 17.118 1.00 88.75 98 TYR A O 1
ATOM 776 N N . VAL A 1 99 ? -3.605 3.568 14.969 1.00 88.06 99 VAL A N 1
ATOM 777 C CA . VAL A 1 99 ? -5.045 3.696 15.241 1.00 88.06 99 VAL A CA 1
ATOM 778 C C . VAL A 1 99 ? -5.534 2.537 16.111 1.00 88.06 99 VAL A C 1
ATOM 780 O O . VAL A 1 99 ? -6.300 2.744 17.055 1.00 88.06 99 VAL A O 1
ATOM 783 N N . THR A 1 100 ? -5.068 1.317 15.838 1.00 87.06 100 THR A N 1
ATOM 784 C CA . THR A 1 100 ? -5.414 0.131 16.635 1.00 87.06 100 THR A CA 1
ATOM 785 C C . THR A 1 100 ? -4.907 0.262 18.072 1.00 87.06 100 THR A C 1
ATOM 787 O O . THR A 1 100 ? -5.663 0.020 19.017 1.00 87.06 100 THR A O 1
ATOM 790 N N . LEU A 1 101 ? -3.670 0.731 18.250 1.00 87.75 101 LEU A N 1
ATOM 791 C CA . LEU A 1 101 ? -3.061 0.960 19.558 1.00 87.75 101 LEU A CA 1
ATOM 792 C C . LEU A 1 101 ? -3.787 2.054 20.350 1.00 87.75 101 LEU A C 1
ATOM 794 O O . LEU A 1 101 ? -4.063 1.868 21.533 1.00 87.75 101 LEU A O 1
ATOM 798 N N . GLY A 1 102 ? -4.161 3.165 19.706 1.00 85.94 102 GLY A N 1
ATOM 799 C CA . GLY A 1 102 ? -4.922 4.241 20.347 1.00 85.94 102 GLY A CA 1
ATOM 800 C C . GLY A 1 102 ? -6.236 3.738 20.950 1.00 85.94 102 GLY A C 1
ATOM 801 O O . GLY A 1 102 ? -6.584 4.082 22.078 1.00 85.94 102 GLY A O 1
ATOM 802 N N . ARG A 1 103 ? -6.926 2.830 20.252 1.00 83.44 103 ARG A N 1
ATOM 803 C CA . ARG A 1 103 ? -8.161 2.210 20.752 1.00 83.44 103 ARG A CA 1
ATOM 804 C C . ARG A 1 103 ? -7.918 1.198 21.860 1.00 83.44 103 ARG A C 1
ATOM 806 O O . ARG A 1 103 ? -8.725 1.122 22.785 1.00 83.44 103 ARG A O 1
ATOM 813 N N . LEU A 1 104 ? -6.845 0.416 21.761 1.00 87.12 104 LEU A N 1
ATOM 814 C CA . LEU A 1 104 ? -6.4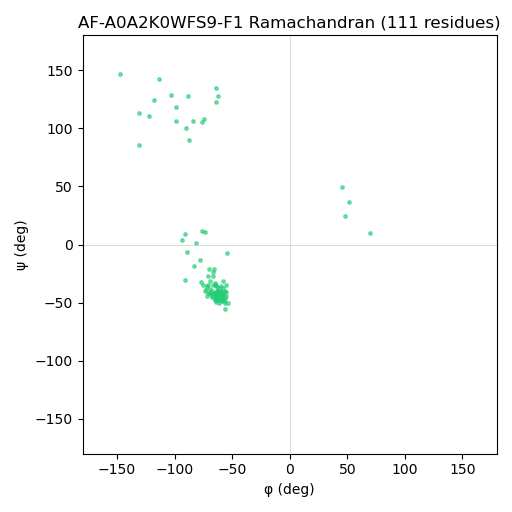55 -0.516 22.814 1.00 87.12 104 LEU A CA 1
ATOM 815 C C . LEU A 1 104 ? -6.154 0.244 24.109 1.00 87.12 104 LEU A C 1
ATOM 817 O O . LEU A 1 104 ? -6.699 -0.102 25.154 1.00 87.12 104 LEU A O 1
ATOM 821 N N . LYS A 1 105 ? 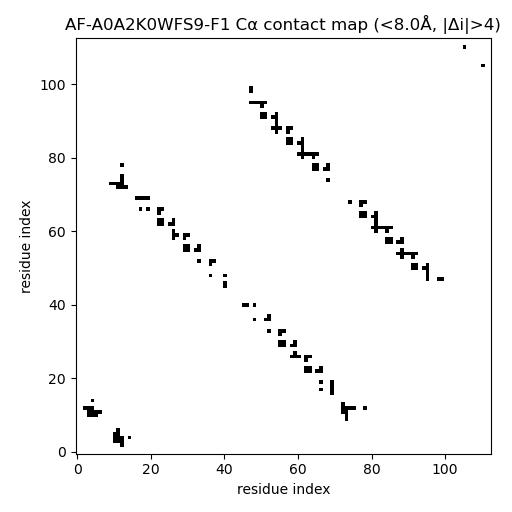-5.391 1.339 24.019 1.00 87.44 105 LYS A N 1
ATOM 822 C CA . LYS A 1 105 ? -5.126 2.240 25.144 1.00 87.44 105 LYS A CA 1
ATOM 823 C C . LYS A 1 105 ? -6.425 2.761 25.759 1.00 87.44 105 LYS A C 1
ATOM 825 O O . LYS A 1 105 ? -6.592 2.647 26.966 1.00 87.44 105 LYS A O 1
ATOM 830 N N . SER A 1 106 ? -7.361 3.282 24.958 1.00 83.44 106 SER A N 1
ATOM 831 C CA . SER A 1 106 ? -8.651 3.768 25.478 1.00 83.44 106 SER A CA 1
ATOM 832 C C . SER A 1 106 ? -9.460 2.684 26.195 1.00 83.44 106 SER A C 1
ATOM 834 O O . SER A 1 106 ? -10.124 2.985 27.180 1.00 83.44 106 SER A O 1
ATOM 836 N N . ARG A 1 107 ? -9.399 1.430 25.726 1.00 82.50 107 ARG A N 1
ATOM 837 C CA . ARG A 1 107 ? -10.091 0.297 26.360 1.00 82.50 107 ARG A CA 1
ATOM 838 C C . ARG A 1 107 ? -9.436 -0.156 27.662 1.00 82.50 107 ARG A C 1
ATOM 840 O O . ARG A 1 107 ? -10.157 -0.468 28.598 1.00 82.50 107 ARG A O 1
ATOM 84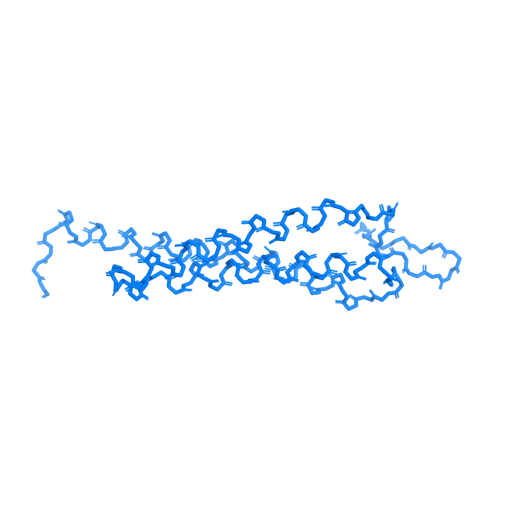7 N N . ILE A 1 108 ? -8.104 -0.192 27.720 1.00 88.31 108 ILE A N 1
ATOM 848 C CA . ILE A 1 108 ? -7.360 -0.598 28.924 1.00 88.31 108 ILE A CA 1
ATOM 849 C C . ILE A 1 108 ? -7.475 0.466 30.017 1.00 88.31 108 ILE A C 1
ATOM 851 O O . ILE A 1 108 ? -7.659 0.134 31.181 1.00 88.31 108 ILE A O 1
ATOM 855 N N . LEU A 1 109 ? -7.381 1.747 29.651 1.00 83.31 109 LEU A N 1
ATOM 856 C CA . LEU A 1 109 ? -7.321 2.844 30.618 1.00 83.31 109 LEU A CA 1
ATOM 857 C C . LEU A 1 109 ? -8.692 3.277 31.165 1.00 83.31 109 LEU A C 1
ATOM 859 O O . LEU A 1 109 ? -8.744 4.239 31.923 1.00 83.31 109 LEU A O 1
ATOM 863 N N . GLY A 1 110 ? -9.789 2.626 30.757 1.00 74.38 110 GLY A N 1
ATOM 864 C CA . GLY A 1 110 ? -11.128 2.863 31.308 1.00 74.38 110 GLY A CA 1
ATOM 865 C C . GLY A 1 110 ? -11.555 4.334 31.331 1.00 74.38 110 GLY A C 1
ATOM 866 O O . GLY A 1 110 ? -12.174 4.766 32.299 1.00 74.38 110 GLY A O 1
ATOM 867 N N . ARG A 1 111 ? -11.188 5.134 30.316 1.00 62.44 111 ARG A N 1
ATOM 868 C CA . ARG A 1 111 ? -11.590 6.549 30.282 1.00 62.44 111 ARG A CA 1
ATOM 869 C C . ARG A 1 111 ? -13.120 6.639 30.175 1.00 62.44 111 ARG A C 1
ATOM 871 O O . ARG A 1 111 ? -13.648 6.116 29.190 1.00 62.44 111 ARG A O 1
ATOM 878 N N . PRO A 1 112 ? -13.816 7.310 31.114 1.00 61.50 112 PRO A N 1
ATOM 879 C CA . PRO A 1 112 ? -15.181 7.739 30.876 1.00 61.50 112 PRO A CA 1
ATOM 880 C C . PRO A 1 112 ? -15.164 8.729 29.707 1.00 61.50 112 PRO A C 1
ATOM 882 O O . PRO A 1 112 ? -14.331 9.634 29.651 1.00 61.50 112 PRO A O 1
ATOM 885 N N . ASN A 1 113 ? -16.027 8.397 28.756 1.00 61.31 113 ASN A N 1
ATOM 886 C CA . ASN A 1 113 ? -16.465 9.061 27.531 1.00 61.31 113 ASN A CA 1
ATOM 887 C C . ASN A 1 113 ? -15.999 10.514 27.378 1.00 61.31 113 ASN A C 1
ATOM 889 O O . ASN A 1 113 ? -16.458 11.362 28.173 1.00 61.31 113 ASN A O 1
#

Sequence (113 aa):
MGLVQFEDGKVLYYPYTPSSAADYGFMACFAITTCMHIVRVVLTKRRFFIPMILGGICETFGYYGRAWAGQLPNSPRPFMLQLMLILVAPVFVCATIYVTLGRLKSRILGRPN

Mean predicted aligned error: 9.65 Å

Radius of gyration: 19.05 Å; Cα contacts (8 Å, |Δi|>4): 109; chains: 1; bounding box: 45×23×55 Å

Solvent-accessible surface area (backbone atoms only — not comparable to full-atom values): 6115 Å² total; per-residue (Å²): 142,70,86,58,50,77,56,94,96,38,64,40,68,58,100,60,87,64,60,58,70,57,34,55,50,52,26,48,54,32,46,50,52,29,51,54,49,52,52,50,33,68,75,67,66,48,79,72,53,55,42,40,46,52,15,30,50,27,41,28,51,14,30,49,21,50,50,50,31,60,77,44,55,76,50,69,65,33,55,52,46,20,52,55,24,52,60,48,17,60,57,25,43,50,52,34,51,52,56,52,49,55,52,50,50,52,64,73,68,66,64,83,129

Foldseek 3Di:
DDCWDQDPNATQNDPDQDDLVVLVVQLVVLVVVLVVLVVVCVVVVPPLCVLLNVLSVLQNVLSVLVSVCNVPRRDCVSVVSNVVSPVVSVVSVVSSVVVVVVVVCCVVVVDDD

Secondary structure (DSSP, 8-state):
--S-EEETTEEES-SS---HHHHHHHHHHHHHHHHHHHHHHHHHT-GGGHHHHHHHHHHHHHHHHHHHHTT-TT-HHHHHHHHHHHHHHHHHHHHHHHHHHHHHHHHHTT---